Protein AF-A0AAV0DFU0-F1 (afdb_monomer)

Solvent-accessible surface area (backbone atoms only — not comparable to full-atom values): 8314 Å² total; per-residue (Å²): 74,36,69,41,68,58,97,70,28,63,75,49,71,48,73,61,85,74,92,67,91,58,93,44,69,42,51,45,50,37,55,23,49,42,55,43,51,56,52,52,51,50,50,50,51,54,36,44,75,72,70,42,85,75,73,62,41,82,45,76,42,58,50,66,63,24,54,47,55,53,73,45,91,80,74,78,64,96,43,70,75,56,50,53,42,42,52,54,49,32,54,33,40,76,69,48,52,32,44,82,43,83,36,58,69,96,69,42,64,49,41,76,69,74,48,95,64,56,70,72,57,43,51,53,46,42,48,62,39,59,56,75,79,79,74,75,94,79,127

Mean predicted aligned error: 6.59 Å

Foldseek 3Di:
DDFDDDPLATDDDDDDDDPDDDPDPLLVQLVVLLVVLVVLVVVCVVCVVVVHHDFAAEDEDADPSNVVLLVDPPPPDVDPVSVVSSCRSNVCVVVSNYDYDYDHPLQPLNCLVPDDDDPVSNVVSCVSNVNDPDDPPPD

Organism: NCBI:txid186058

pLDDT: mean 85.24, std 12.47, range [41.38, 95.88]

Sequence (139 aa):
MGVLQLGGRLVSWFSKKQNSISTSTAEAEYIAAGSCCAQLLWMKQQLKDYGVQTKEIKLLCDNTSAIAITQNPVLHSRTKHIEIRHHFIRDHVEKKHISIEHVPTEDQLADILTKPLSEARFNKLREELGMMDDLPRDA

Structure (mmCIF, N/CA/C/O backbone):
data_AF-A0AAV0DFU0-F1
#
_entry.id   AF-A0AAV0DFU0-F1
#
loop_
_atom_site.group_PDB
_atom_site.id
_atom_site.type_symbol
_atom_site.label_atom_id
_atom_site.label_alt_id
_atom_site.label_comp_id
_atom_site.label_asym_id
_atom_site.label_entity_id
_atom_site.label_seq_id
_atom_site.pdbx_PDB_ins_co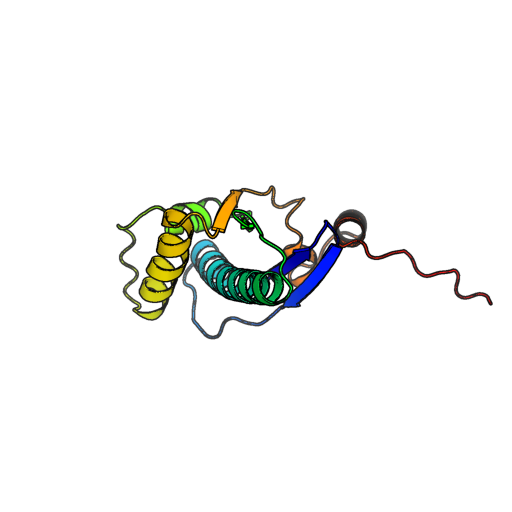de
_atom_site.Cartn_x
_atom_site.Cartn_y
_atom_site.Cartn_z
_atom_site.occupancy
_atom_site.B_iso_or_equiv
_atom_site.auth_seq_id
_atom_site.auth_comp_id
_atom_site.auth_asym_id
_atom_site.auth_atom_id
_atom_site.pdbx_PDB_model_num
ATOM 1 N N . MET A 1 1 ? -0.872 8.400 -1.312 1.00 86.50 1 MET A N 1
ATOM 2 C CA . MET A 1 1 ? -0.074 7.791 -2.393 1.00 86.50 1 MET A CA 1
ATOM 3 C C . MET A 1 1 ? -0.511 6.347 -2.547 1.00 86.50 1 MET A C 1
ATOM 5 O O . MET A 1 1 ? -1.060 5.823 -1.583 1.00 86.50 1 MET A O 1
ATOM 9 N N . GLY A 1 2 ? -0.296 5.734 -3.704 1.00 90.88 2 GLY A N 1
ATOM 10 C CA . GLY A 1 2 ? -0.606 4.326 -3.910 1.00 90.88 2 GLY A CA 1
ATOM 11 C C . GLY A 1 2 ? -0.196 3.828 -5.285 1.00 90.88 2 GLY A C 1
ATOM 12 O O . GLY A 1 2 ? -0.131 4.604 -6.239 1.00 90.88 2 GLY A O 1
ATOM 13 N N . VAL A 1 3 ? 0.057 2.526 -5.349 1.00 93.62 3 VAL A N 1
ATOM 14 C CA . VAL A 1 3 ? 0.382 1.753 -6.548 1.00 93.62 3 VAL A CA 1
ATOM 15 C C . VAL A 1 3 ? -0.596 0.584 -6.597 1.00 93.62 3 VAL A C 1
ATOM 17 O O . VAL A 1 3 ? -0.795 -0.093 -5.590 1.00 93.62 3 VAL A O 1
ATOM 20 N N . LEU A 1 4 ? -1.236 0.369 -7.744 1.00 94.06 4 LEU A N 1
ATO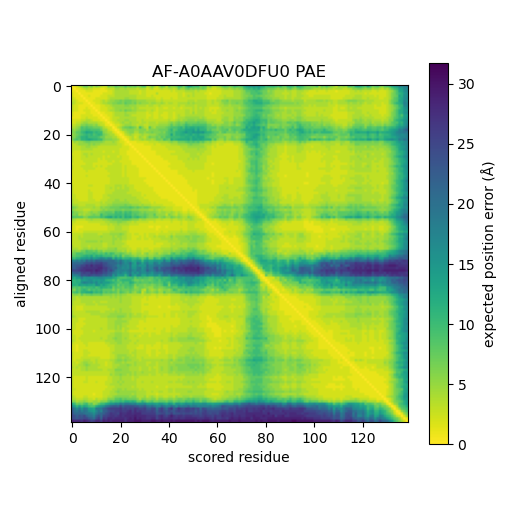M 21 C CA . LEU A 1 4 ? -2.208 -0.696 -7.955 1.00 94.06 4 LEU A CA 1
ATOM 22 C C . LEU A 1 4 ? -1.733 -1.589 -9.091 1.00 94.06 4 LEU A C 1
ATOM 24 O O . LEU A 1 4 ? -1.487 -1.120 -10.207 1.00 94.06 4 LEU A O 1
ATOM 28 N N . GLN A 1 5 ? -1.638 -2.882 -8.798 1.00 93.38 5 GLN A N 1
ATOM 29 C CA . GLN A 1 5 ? -1.196 -3.889 -9.748 1.00 93.38 5 GLN A CA 1
ATOM 30 C C . GLN A 1 5 ? -2.317 -4.867 -10.098 1.00 93.38 5 GLN A C 1
ATOM 32 O O . GLN A 1 5 ? -3.134 -5.238 -9.254 1.00 93.38 5 GLN A O 1
ATOM 37 N N . LEU A 1 6 ? -2.308 -5.330 -11.346 1.00 91.00 6 LEU A N 1
ATOM 38 C CA . LEU A 1 6 ? -3.105 -6.456 -11.822 1.00 91.00 6 LEU A CA 1
ATOM 39 C C . LEU A 1 6 ? -2.165 -7.424 -12.540 1.00 91.00 6 LEU A C 1
ATOM 41 O O . LEU A 1 6 ? -1.430 -7.020 -13.436 1.00 91.00 6 LEU A O 1
ATOM 45 N N . GLY A 1 7 ? -2.146 -8.693 -12.126 1.00 88.94 7 GLY A N 1
ATOM 46 C CA . GLY A 1 7 ? -1.258 -9.695 -12.731 1.00 88.94 7 GLY A CA 1
ATOM 47 C C . GLY A 1 7 ? 0.237 -9.356 -12.623 1.00 88.94 7 GLY A C 1
ATOM 48 O O . GLY A 1 7 ? 0.995 -9.676 -13.531 1.00 88.94 7 GLY A O 1
ATOM 49 N N . GLY A 1 8 ? 0.651 -8.664 -11.554 1.00 87.88 8 GLY A N 1
ATOM 50 C CA . GLY A 1 8 ? 2.045 -8.246 -11.348 1.00 87.88 8 GLY A CA 1
ATOM 51 C C . GLY A 1 8 ? 2.494 -7.061 -12.209 1.00 87.88 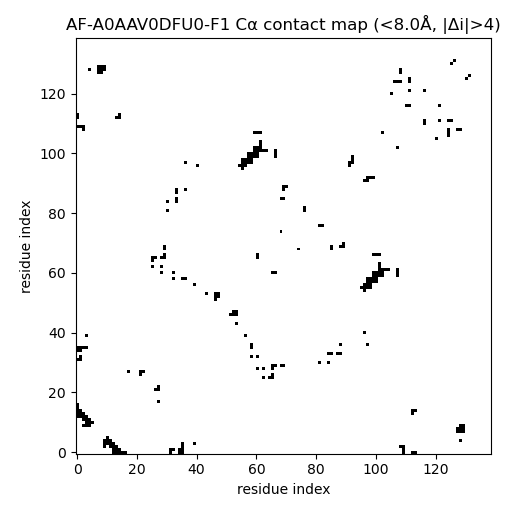8 GLY A C 1
ATOM 52 O O . GLY A 1 8 ? 3.684 -6.792 -12.299 1.00 87.88 8 GLY A O 1
ATOM 53 N N . ARG A 1 9 ? 1.566 -6.354 -12.864 1.00 91.31 9 ARG A N 1
ATOM 54 C CA . ARG A 1 9 ? 1.860 -5.164 -13.675 1.00 91.31 9 ARG A CA 1
ATOM 55 C C . ARG A 1 9 ? 1.155 -3.943 -13.113 1.00 91.31 9 ARG A C 1
ATOM 57 O O . ARG A 1 9 ? 0.020 -4.052 -12.647 1.00 91.31 9 ARG A O 1
ATOM 64 N N . LEU A 1 10 ? 1.813 -2.787 -13.178 1.00 92.62 10 LEU A N 1
ATOM 65 C CA . LEU A 1 10 ? 1.217 -1.506 -12.808 1.00 92.62 10 LEU A CA 1
ATOM 66 C C . LEU A 1 10 ? 0.013 -1.184 -13.702 1.0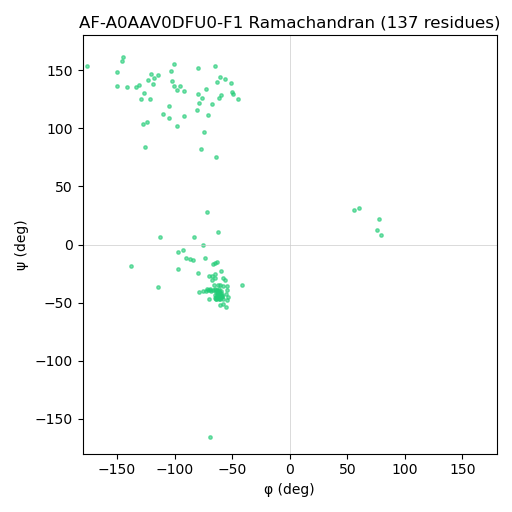0 92.62 10 LEU A C 1
ATOM 68 O O . LEU A 1 10 ? 0.137 -1.153 -14.923 1.00 92.62 10 LEU A O 1
ATOM 72 N N . VAL A 1 11 ? -1.136 -0.897 -13.090 1.00 92.75 11 VAL A N 1
ATOM 73 C CA . VAL A 1 11 ? -2.351 -0.452 -13.800 1.00 92.75 11 VAL A CA 1
ATOM 74 C C . VAL A 1 11 ? -2.732 0.974 -13.429 1.00 92.75 11 VAL A C 1
ATOM 76 O O . VAL A 1 11 ? -3.212 1.725 -14.271 1.00 92.75 11 VAL A O 1
ATOM 79 N N . SER A 1 12 ? -2.534 1.359 -12.169 1.00 92.12 12 SER A N 1
ATOM 80 C CA . SER A 1 12 ? -2.872 2.696 -11.688 1.00 92.12 12 SER A CA 1
ATOM 81 C C . SER A 1 12 ? -1.938 3.115 -10.563 1.00 92.12 12 SER A C 1
ATOM 83 O O . SER A 1 12 ? -1.463 2.289 -9.783 1.00 92.12 12 SER A O 1
ATOM 85 N N . TRP A 1 13 ? -1.680 4.413 -10.472 1.00 92.94 13 TRP A N 1
ATOM 86 C CA . TRP A 1 13 ? -0.915 5.008 -9.393 1.00 92.94 13 TRP A CA 1
ATOM 87 C C . TRP A 1 13 ? -1.442 6.397 -9.067 1.00 92.94 13 TRP A C 1
ATOM 89 O O . TRP A 1 13 ? -2.072 7.068 -9.885 1.00 92.94 13 TRP A O 1
ATOM 99 N N . PHE A 1 14 ? -1.156 6.854 -7.855 1.00 91.25 14 PHE A N 1
ATOM 100 C CA . PHE A 1 14 ? -1.434 8.226 -7.467 1.00 91.25 14 PHE A CA 1
ATOM 101 C C . PHE A 1 14 ? -0.431 8.711 -6.427 1.00 91.25 14 PHE A C 1
ATOM 103 O O . PHE A 1 14 ? -0.148 8.041 -5.434 1.00 91.25 14 PHE A O 1
ATOM 110 N N . SER A 1 15 ? 0.044 9.939 -6.608 1.00 89.94 15 SER A N 1
ATOM 111 C CA . SER A 1 15 ? 0.838 10.662 -5.619 1.00 89.94 15 SER A CA 1
ATOM 112 C C . SER A 1 15 ? 0.179 12.015 -5.403 1.00 89.94 15 SER A C 1
ATOM 114 O O . SER A 1 15 ? 0.195 12.885 -6.268 1.00 89.94 15 SER A O 1
ATOM 116 N N . LYS A 1 16 ? -0.522 12.154 -4.277 1.00 86.25 16 LYS A N 1
ATOM 117 C CA . LYS A 1 16 ? -1.283 13.357 -3.941 1.00 86.25 16 LYS A CA 1
ATOM 118 C C . LYS A 1 16 ? -0.985 13.750 -2.507 1.00 86.25 16 LYS A C 1
ATOM 120 O O . LYS A 1 16 ? -1.015 12.895 -1.618 1.00 86.25 16 LYS A O 1
ATOM 125 N N . LYS A 1 17 ? -0.757 15.046 -2.292 1.00 83.88 17 LYS A N 1
ATOM 126 C CA . LYS A 1 17 ? -0.681 15.637 -0.956 1.00 83.88 17 LYS A CA 1
ATOM 127 C C . LYS A 1 17 ? -2.005 15.400 -0.228 1.00 83.88 17 LYS A C 1
ATOM 129 O O . LYS A 1 17 ? -3.074 15.679 -0.770 1.00 83.88 17 LYS A O 1
ATOM 134 N N . GLN A 1 18 ? -1.938 14.864 0.984 1.00 78.94 18 GLN A N 1
ATOM 135 C CA . GLN A 1 18 ? -3.128 14.685 1.809 1.00 78.94 18 GLN A CA 1
ATOM 136 C C . GLN A 1 18 ? -3.753 16.044 2.160 1.00 78.94 18 GLN A C 1
ATOM 138 O O . GLN A 1 18 ? -3.046 17.011 2.438 1.00 78.94 18 GLN A O 1
ATOM 143 N N . ASN A 1 19 ? -5.085 16.105 2.138 1.00 76.88 19 ASN A N 1
ATOM 144 C CA . ASN A 1 19 ? -5.836 17.323 2.464 1.00 76.88 19 ASN A CA 1
ATOM 145 C C . ASN A 1 19 ? -6.061 17.494 3.976 1.00 76.88 19 ASN A C 1
ATOM 147 O O . ASN A 1 19 ? -6.488 18.558 4.412 1.00 76.88 19 ASN A O 1
ATOM 151 N N . SER A 1 20 ? -5.816 16.446 4.764 1.00 75.12 20 SER A N 1
ATOM 152 C CA . SER A 1 20 ? -5.925 16.441 6.222 1.00 75.12 20 SER A CA 1
ATOM 153 C C . SER A 1 20 ? -4.545 16.523 6.867 1.00 75.12 20 SER A C 1
ATOM 155 O O . SER A 1 20 ? -3.560 16.027 6.321 1.00 75.12 20 SER A O 1
ATOM 157 N N . ILE A 1 21 ? -4.481 17.140 8.044 1.00 77.38 21 ILE A N 1
ATOM 158 C CA . ILE A 1 21 ? -3.267 17.173 8.859 1.00 77.38 21 ILE A CA 1
ATOM 159 C C . ILE A 1 21 ? -3.157 15.824 9.570 1.00 77.38 21 ILE A C 1
ATOM 161 O O . ILE A 1 21 ? -4.065 15.454 10.306 1.00 77.38 21 ILE A O 1
ATOM 165 N N . SER A 1 22 ? -2.057 15.108 9.343 1.00 77.88 22 SER A N 1
ATOM 166 C CA . SER A 1 22 ? -1.672 13.948 10.147 1.00 77.88 22 SER A CA 1
ATOM 167 C C . SER A 1 22 ? -0.695 14.394 11.228 1.00 77.88 22 SER A C 1
ATOM 169 O O . SER A 1 22 ? 0.254 15.128 10.944 1.00 77.88 22 SER A O 1
ATOM 171 N N . THR A 1 23 ? -0.886 13.913 12.447 1.00 81.19 23 THR A N 1
ATOM 172 C CA . THR A 1 23 ? 0.005 14.172 13.584 1.00 81.19 23 THR A CA 1
ATOM 173 C C . THR A 1 23 ? 1.171 13.186 13.666 1.00 81.19 23 THR A C 1
ATOM 175 O O . THR A 1 23 ? 2.134 13.433 14.387 1.00 81.19 23 THR A O 1
ATOM 178 N N . SER A 1 24 ? 1.120 12.091 12.899 1.00 84.00 24 SER A N 1
ATOM 179 C CA . SER A 1 24 ? 2.191 11.095 12.799 1.00 84.00 24 SER A CA 1
ATOM 180 C C . SER A 1 24 ? 2.312 10.508 11.389 1.00 84.00 24 SER A C 1
ATOM 182 O O . SER A 1 24 ? 1.375 10.568 10.589 1.00 84.00 24 SER A O 1
ATOM 184 N N . THR A 1 25 ? 3.457 9.893 11.088 1.00 84.88 25 THR A N 1
ATOM 185 C CA . THR A 1 25 ? 3.686 9.149 9.838 1.00 84.88 25 THR A CA 1
ATOM 186 C C . THR A 1 25 ? 2.748 7.949 9.716 1.00 84.88 25 THR A C 1
ATOM 188 O O . THR A 1 25 ? 2.186 7.723 8.650 1.00 84.88 25 THR A O 1
ATOM 191 N N . ALA A 1 26 ? 2.505 7.236 10.823 1.00 86.88 26 ALA A N 1
ATOM 192 C CA . ALA A 1 26 ? 1.567 6.114 10.866 1.00 86.88 26 ALA A CA 1
ATOM 193 C C . ALA A 1 26 ? 0.142 6.544 10.490 1.00 86.88 26 ALA A C 1
ATOM 195 O O . ALA A 1 26 ? -0.544 5.856 9.742 1.00 86.88 26 ALA A O 1
ATOM 196 N N . GLU A 1 27 ? -0.291 7.714 10.956 1.00 82.62 27 GLU A N 1
ATOM 197 C CA . GLU A 1 27 ? -1.587 8.284 10.597 1.00 82.62 27 GLU A CA 1
ATOM 198 C C . GLU A 1 27 ? -1.645 8.706 9.119 1.00 82.62 27 GLU A C 1
ATOM 200 O O . GLU A 1 27 ? -2.647 8.459 8.448 1.00 82.62 27 GLU A O 1
ATOM 205 N N . ALA A 1 28 ? -0.570 9.291 8.580 1.00 85.94 28 ALA A N 1
ATOM 206 C CA . ALA A 1 28 ? -0.483 9.647 7.162 1.00 85.94 28 ALA A CA 1
ATOM 207 C C . ALA A 1 28 ? -0.570 8.409 6.252 1.00 85.94 28 ALA A C 1
ATOM 209 O O . ALA A 1 28 ? -1.319 8.391 5.270 1.00 85.94 28 ALA A O 1
ATOM 210 N N . GLU A 1 29 ? 0.162 7.351 6.596 1.00 87.38 29 GLU A N 1
ATOM 211 C CA . GLU A 1 29 ? 0.125 6.078 5.878 1.00 87.38 29 GLU A CA 1
ATOM 212 C C . GLU A 1 29 ? -1.221 5.379 6.015 1.00 87.38 29 GLU A C 1
ATOM 214 O O . GLU A 1 29 ? -1.755 4.876 5.031 1.00 87.38 29 GLU A O 1
ATOM 219 N N . TYR A 1 30 ? -1.835 5.437 7.192 1.00 86.75 30 TYR A N 1
ATOM 220 C CA . TYR A 1 30 ? -3.188 4.948 7.409 1.00 86.75 30 TYR A CA 1
ATOM 221 C C . TYR A 1 30 ? -4.215 5.665 6.503 1.00 86.75 30 TYR A C 1
ATOM 223 O O . TYR A 1 30 ? -5.058 5.039 5.850 1.00 86.75 30 TYR A O 1
ATOM 231 N N . ILE A 1 31 ? -4.118 6.993 6.385 1.00 86.31 31 ILE A N 1
ATOM 232 C CA . ILE A 1 31 ? -4.946 7.796 5.472 1.00 86.31 31 ILE A CA 1
ATOM 233 C C . ILE A 1 31 ? -4.694 7.395 4.008 1.00 86.31 31 ILE A C 1
ATOM 235 O O . ILE A 1 31 ? -5.648 7.302 3.217 1.00 86.31 31 ILE A O 1
ATOM 239 N N . ALA A 1 32 ? -3.435 7.148 3.634 1.00 88.56 32 ALA A N 1
ATOM 240 C CA . ALA A 1 32 ? -3.065 6.669 2.305 1.00 88.56 32 ALA A CA 1
ATOM 241 C C . ALA A 1 32 ? -3.650 5.275 2.021 1.00 88.56 32 ALA A C 1
ATOM 243 O O . ALA A 1 32 ? -4.312 5.112 0.995 1.00 88.56 32 ALA A O 1
ATOM 244 N N . ALA A 1 33 ? -3.526 4.332 2.959 1.00 90.75 33 ALA A N 1
ATOM 245 C CA . ALA A 1 33 ? -4.101 2.991 2.894 1.00 90.75 33 ALA A CA 1
ATOM 246 C C . ALA A 1 33 ? -5.619 3.028 2.678 1.00 90.75 33 ALA A C 1
ATOM 248 O O . ALA A 1 33 ? -6.135 2.316 1.821 1.00 90.75 33 ALA A O 1
ATOM 249 N N . GLY A 1 34 ? -6.343 3.923 3.360 1.00 90.31 34 GLY A N 1
ATOM 250 C CA . GLY A 1 34 ? -7.784 4.095 3.131 1.00 90.31 34 GLY A CA 1
ATOM 251 C C . GLY A 1 34 ? -8.121 4.556 1.711 1.00 90.31 34 GLY A C 1
ATOM 252 O O . GLY A 1 34 ? -9.114 4.124 1.130 1.00 90.31 34 GLY A O 1
ATOM 253 N N . SER A 1 35 ? -7.263 5.390 1.123 1.00 90.06 35 SER A N 1
ATOM 254 C CA . SER A 1 35 ? -7.430 5.853 -0.260 1.00 90.06 35 SER A CA 1
ATOM 255 C C . SER A 1 35 ? -7.120 4.737 -1.268 1.00 90.06 35 SER A C 1
ATOM 257 O O . SER A 1 35 ? -7.856 4.581 -2.240 1.00 90.06 35 SER A O 1
ATOM 259 N N . CYS A 1 36 ? -6.082 3.930 -1.017 1.00 92.19 36 CYS A N 1
ATOM 260 C CA . CYS A 1 36 ? -5.778 2.729 -1.801 1.00 92.19 36 CYS A CA 1
ATOM 261 C C . CYS A 1 36 ? -6.915 1.706 -1.724 1.00 92.19 36 CYS A C 1
ATOM 263 O O . CYS A 1 36 ? -7.355 1.210 -2.753 1.00 92.19 36 CYS A O 1
ATOM 265 N N . CYS A 1 37 ? -7.436 1.442 -0.523 1.00 93.06 37 CYS A N 1
ATOM 266 C CA . CYS A 1 37 ? -8.545 0.522 -0.289 1.00 93.06 37 CYS A CA 1
ATOM 267 C C . CYS A 1 37 ? -9.765 0.878 -1.156 1.00 93.06 37 CYS A C 1
ATOM 269 O O . CYS A 1 37 ? -10.287 0.021 -1.865 1.00 93.06 37 CYS A O 1
ATOM 271 N N . ALA A 1 38 ? -10.157 2.157 -1.194 1.00 92.69 38 ALA A N 1
ATOM 272 C CA . ALA A 1 38 ? -11.259 2.617 -2.039 1.00 92.69 38 ALA A CA 1
ATOM 273 C C . ALA A 1 38 ? -11.020 2.349 -3.538 1.00 92.69 38 ALA A C 1
ATOM 275 O O . ALA A 1 38 ? -11.930 1.898 -4.233 1.00 92.69 38 ALA A O 1
ATOM 276 N N . GLN A 1 39 ? -9.800 2.576 -4.037 1.00 93.06 39 GLN A N 1
ATOM 277 C CA . GLN A 1 39 ? -9.462 2.287 -5.434 1.00 93.06 39 GLN A CA 1
ATOM 278 C C . GLN A 1 39 ? -9.432 0.783 -5.733 1.00 93.06 39 GLN A C 1
ATOM 280 O O . GLN A 1 39 ? -9.934 0.369 -6.776 1.00 93.06 39 GLN A O 1
ATOM 285 N N . LEU A 1 40 ? -8.915 -0.046 -4.819 1.00 93.81 40 LEU A N 1
ATOM 286 C CA . LEU A 1 40 ? -8.912 -1.505 -4.975 1.00 93.81 40 LEU A CA 1
ATOM 287 C C . LEU A 1 40 ? -10.335 -2.066 -5.044 1.00 93.81 40 LEU A C 1
ATOM 289 O O . LEU A 1 40 ? -10.609 -2.946 -5.853 1.00 93.81 40 LEU A O 1
ATOM 293 N N . LEU A 1 41 ? -11.257 -1.539 -4.238 1.00 93.94 41 LEU A N 1
ATOM 294 C CA . LEU A 1 41 ? -12.662 -1.954 -4.260 1.00 93.94 41 LEU A CA 1
ATOM 295 C C . LEU A 1 41 ? -13.371 -1.515 -5.534 1.00 93.94 41 LEU A C 1
ATOM 297 O O . LEU A 1 41 ? -14.155 -2.282 -6.091 1.00 93.94 41 LEU A O 1
ATOM 301 N N . TRP A 1 42 ? -13.064 -0.315 -6.026 1.00 93.88 42 TRP A N 1
ATOM 302 C CA . TRP A 1 42 ? -13.547 0.128 -7.328 1.00 93.88 42 TRP A CA 1
ATOM 303 C C . TRP A 1 42 ? -13.038 -0.792 -8.449 1.00 93.88 42 TRP A C 1
ATOM 305 O O . TRP A 1 42 ? -13.838 -1.279 -9.244 1.00 93.88 42 TRP A O 1
ATOM 315 N N . MET A 1 43 ? -11.744 -1.133 -8.459 1.00 92.69 43 MET A N 1
ATOM 316 C CA . MET A 1 43 ? -11.179 -2.090 -9.420 1.00 92.69 43 MET A CA 1
ATOM 317 C C . MET A 1 43 ? -11.802 -3.484 -9.287 1.00 92.69 43 MET A C 1
ATOM 319 O O . MET A 1 43 ? -12.105 -4.116 -10.295 1.00 92.69 43 MET A O 1
ATOM 323 N N . LYS A 1 44 ? -12.040 -3.961 -8.060 1.00 92.81 44 LYS A N 1
ATOM 324 C CA . LYS A 1 44 ? -12.726 -5.232 -7.792 1.00 92.81 44 LYS A CA 1
ATOM 325 C C . LYS A 1 44 ? -14.115 -5.265 -8.416 1.00 92.81 44 LYS A C 1
ATOM 327 O O . LYS A 1 44 ? -14.465 -6.252 -9.061 1.00 92.81 44 LYS A O 1
ATOM 332 N N . GLN A 1 45 ? -14.889 -4.199 -8.225 1.00 93.69 45 GLN A N 1
ATOM 333 C CA . GLN A 1 45 ? -16.219 -4.077 -8.812 1.00 93.69 45 GLN A CA 1
ATOM 334 C C . GLN A 1 45 ? -16.139 -4.018 -10.340 1.00 93.69 45 GLN A C 1
ATOM 336 O O . GLN A 1 45 ? -16.859 -4.748 -11.010 1.00 93.69 45 GLN A O 1
ATOM 341 N N . GLN A 1 46 ? -15.196 -3.253 -10.888 1.00 94.00 46 GLN A N 1
ATOM 342 C CA . GLN A 1 46 ? -15.007 -3.154 -12.331 1.00 94.00 46 GLN A CA 1
ATOM 343 C C . GLN A 1 46 ? -14.639 -4.504 -12.968 1.00 94.00 46 GLN A C 1
ATOM 345 O O . GLN A 1 46 ? -15.164 -4.855 -14.021 1.00 94.00 46 GLN A O 1
ATOM 350 N N . LEU A 1 47 ? -13.768 -5.287 -12.323 1.00 93.00 47 LEU A N 1
ATOM 351 C CA . LEU A 1 47 ? -13.416 -6.643 -12.756 1.00 93.00 47 LEU A CA 1
ATOM 352 C C . LEU A 1 47 ? -14.615 -7.592 -12.685 1.00 93.00 47 LEU A C 1
ATOM 354 O O . LEU A 1 47 ? -14.809 -8.396 -13.596 1.00 93.00 47 LEU A O 1
ATOM 358 N N . LYS A 1 48 ? -15.449 -7.464 -11.647 1.00 94.38 48 LYS A N 1
ATOM 359 C CA . LYS A 1 48 ? -16.694 -8.227 -11.520 1.00 94.38 48 LYS A CA 1
ATOM 360 C C . LYS A 1 48 ? -17.659 -7.930 -12.669 1.00 94.38 48 LYS A C 1
ATOM 362 O O . LYS A 1 48 ? -18.261 -8.869 -13.184 1.00 94.38 48 LYS A O 1
ATOM 367 N N . ASP A 1 49 ? -17.766 -6.673 -13.096 1.00 95.88 49 ASP A N 1
ATOM 368 C CA . ASP A 1 49 ? -18.610 -6.276 -14.232 1.00 95.88 49 ASP A CA 1
ATOM 369 C C . ASP A 1 49 ? -18.113 -6.890 -15.556 1.00 95.88 49 ASP A C 1
ATOM 371 O O . ASP A 1 49 ? -18.915 -7.218 -16.427 1.00 95.88 49 ASP A O 1
ATOM 375 N N . TYR A 1 50 ? -16.805 -7.148 -15.674 1.00 94.62 50 TYR A N 1
ATOM 376 C CA . TYR A 1 50 ? -16.204 -7.907 -16.781 1.00 94.62 50 TYR A CA 1
ATOM 377 C C . TYR A 1 50 ? -16.268 -9.437 -16.609 1.00 94.62 50 TYR A C 1
ATOM 379 O O . TYR A 1 50 ? -15.676 -10.173 -17.396 1.00 94.62 50 TYR A O 1
ATOM 387 N N . GLY A 1 51 ? -16.960 -9.944 -15.585 1.00 95.00 51 GLY A N 1
ATOM 388 C CA . GLY A 1 51 ? -17.085 -11.381 -15.314 1.00 95.00 51 GLY A CA 1
ATOM 389 C C . GLY A 1 51 ? -15.872 -12.011 -14.617 1.00 95.00 51 GLY A C 1
ATOM 390 O O . GLY A 1 51 ? -15.830 -13.229 -14.445 1.00 95.00 51 GLY A O 1
ATOM 391 N N . VAL A 1 52 ? -14.898 -11.211 -14.173 1.00 93.44 52 VAL A N 1
ATOM 392 C CA . VAL A 1 52 ? -13.702 -11.686 -13.469 1.00 93.44 52 VAL A CA 1
ATOM 393 C C . VAL A 1 52 ? -13.947 -11.669 -11.962 1.00 93.44 52 VAL A C 1
ATOM 395 O O . VAL A 1 52 ? -14.011 -10.618 -11.324 1.00 93.44 52 VAL A O 1
ATOM 398 N N . GLN A 1 53 ? -14.046 -12.856 -11.363 1.00 89.12 53 GLN A N 1
ATOM 399 C CA . GLN A 1 53 ? -14.156 -12.996 -9.912 1.00 89.12 53 GLN A CA 1
ATOM 400 C C . GLN A 1 53 ? -12.776 -12.880 -9.266 1.00 89.12 53 GLN A C 1
ATOM 402 O O . GLN A 1 53 ? -11.904 -13.726 -9.463 1.00 89.12 53 GLN A O 1
ATOM 407 N N . THR A 1 54 ? -12.586 -11.841 -8.460 1.00 87.12 54 THR A N 1
ATOM 408 C CA . THR A 1 54 ? -11.373 -11.662 -7.659 1.00 87.12 54 THR A CA 1
ATOM 409 C C . THR A 1 54 ? -11.621 -12.094 -6.220 1.00 87.12 54 THR A C 1
ATOM 411 O O . THR A 1 54 ? -12.647 -11.775 -5.610 1.00 87.12 54 THR A O 1
ATOM 414 N N . LYS A 1 55 ? -10.657 -12.830 -5.664 1.00 88.25 55 LYS A N 1
ATOM 415 C CA . LYS A 1 55 ? -10.637 -13.188 -4.242 1.00 88.25 55 LYS A CA 1
ATOM 416 C C . LYS A 1 55 ? -10.360 -11.940 -3.388 1.00 88.25 55 LYS A C 1
ATOM 418 O O . LYS A 1 55 ? -10.512 -10.802 -3.838 1.00 88.25 55 LYS A O 1
ATOM 423 N N . GLU A 1 56 ? -10.024 -12.149 -2.127 1.00 91.81 56 GLU A N 1
ATOM 424 C CA . GLU A 1 56 ? -9.454 -11.116 -1.266 1.00 91.81 56 GLU A CA 1
ATOM 425 C C . GLU A 1 56 ? -8.271 -10.419 -1.964 1.00 91.81 56 GLU A C 1
ATOM 427 O O . GLU A 1 56 ? -7.413 -11.086 -2.548 1.00 91.81 56 GLU A O 1
ATOM 432 N N . ILE A 1 57 ? -8.269 -9.083 -1.970 1.00 94.12 57 ILE A N 1
ATOM 433 C CA . ILE A 1 57 ? -7.210 -8.278 -2.593 1.00 94.12 57 ILE A CA 1
ATOM 434 C C . ILE A 1 57 ? -6.235 -7.831 -1.511 1.00 94.12 57 ILE A C 1
ATOM 436 O O . ILE A 1 57 ? -6.646 -7.303 -0.482 1.00 94.12 57 ILE A O 1
ATOM 440 N N . LYS A 1 58 ? -4.940 -7.993 -1.768 1.00 94.62 58 LYS A N 1
ATOM 441 C CA . LYS A 1 58 ? -3.893 -7.582 -0.835 1.00 94.62 58 LYS A CA 1
ATOM 442 C C . LYS A 1 58 ? -3.646 -6.079 -0.916 1.00 94.62 58 LYS A C 1
ATOM 444 O O . LYS A 1 58 ? -3.417 -5.543 -1.998 1.00 94.62 58 LYS A O 1
ATOM 449 N N . LEU A 1 59 ? -3.646 -5.416 0.232 1.00 94.94 59 LEU A N 1
ATOM 450 C CA . LEU A 1 59 ? -3.185 -4.048 0.422 1.00 94.94 59 LEU A CA 1
ATOM 451 C C . LEU A 1 59 ? -1.884 -4.089 1.230 1.00 94.94 59 LEU A C 1
ATOM 453 O O . LEU A 1 59 ? -1.878 -4.475 2.398 1.00 94.94 59 LEU A O 1
ATOM 457 N N . LEU A 1 60 ? -0.782 -3.709 0.586 1.00 94.81 60 LEU A N 1
ATOM 458 C CA . LEU A 1 60 ? 0.558 -3.763 1.166 1.00 94.81 60 LEU A CA 1
ATOM 459 C C . LEU A 1 60 ? 0.909 -2.434 1.848 1.00 94.81 60 LEU A C 1
ATOM 461 O O . LEU A 1 60 ? 0.719 -1.364 1.266 1.00 94.81 60 LEU A O 1
ATOM 465 N N . CYS A 1 61 ? 1.423 -2.500 3.075 1.00 93.62 61 CYS A N 1
ATOM 466 C CA . CYS A 1 61 ? 1.856 -1.337 3.855 1.00 93.62 61 CYS A CA 1
ATOM 467 C C . CYS A 1 61 ? 3.140 -1.670 4.623 1.00 93.62 61 CYS A C 1
ATOM 469 O O . CYS A 1 61 ? 3.248 -2.745 5.203 1.00 93.62 61 CYS A O 1
ATOM 471 N N . ASP A 1 62 ? 4.121 -0.774 4.624 1.00 93.38 62 ASP A N 1
ATOM 472 C CA . ASP A 1 62 ? 5.413 -0.975 5.293 1.00 93.38 62 ASP A CA 1
ATOM 473 C C . ASP A 1 62 ? 5.427 -0.486 6.745 1.00 93.38 62 ASP A C 1
ATOM 475 O O . ASP A 1 62 ? 6.309 -0.838 7.526 1.00 93.38 62 ASP A O 1
ATOM 479 N N . ASN A 1 63 ? 4.405 0.260 7.163 1.00 91.06 63 ASN A N 1
ATOM 480 C CA . ASN A 1 63 ? 4.285 0.736 8.530 1.00 91.06 63 ASN A CA 1
ATOM 481 C C . ASN A 1 63 ? 3.369 -0.149 9.370 1.00 91.06 63 ASN A C 1
ATOM 483 O O . ASN A 1 63 ? 2.141 -0.043 9.358 1.00 91.06 63 ASN A O 1
ATOM 487 N N . THR A 1 64 ? 3.990 -0.985 10.195 1.00 90.50 64 THR A N 1
ATOM 488 C CA . THR A 1 64 ? 3.292 -1.859 11.146 1.00 90.50 64 THR A CA 1
ATOM 489 C C . THR A 1 64 ? 2.398 -1.097 12.123 1.00 90.50 64 THR A C 1
ATOM 491 O O . THR A 1 64 ? 1.367 -1.629 12.530 1.00 90.50 64 THR A O 1
ATOM 494 N N . SER A 1 65 ? 2.719 0.159 12.459 1.00 88.00 65 SER A N 1
ATOM 495 C CA . SER A 1 65 ? 1.849 0.992 13.299 1.00 88.00 65 SER A CA 1
ATOM 496 C C . SER A 1 65 ? 0.586 1.409 12.546 1.00 88.00 65 SER A C 1
ATOM 498 O O . SER A 1 65 ? -0.498 1.367 13.119 1.00 88.00 65 SER A O 1
ATOM 500 N N . ALA A 1 66 ? 0.689 1.738 11.254 1.00 87.38 66 ALA A N 1
ATOM 501 C CA . ALA A 1 66 ? -0.476 1.999 10.405 1.00 87.38 66 ALA A CA 1
ATOM 502 C C . ALA A 1 66 ? -1.366 0.753 10.262 1.00 87.38 66 ALA A C 1
ATOM 504 O O . ALA A 1 66 ? -2.591 0.857 10.336 1.00 87.38 66 ALA A O 1
ATOM 505 N N . ILE A 1 67 ? -0.765 -0.435 10.139 1.00 89.19 67 ILE A N 1
ATOM 506 C CA . ILE A 1 67 ? -1.495 -1.712 10.130 1.00 89.19 67 ILE A CA 1
ATOM 507 C C . ILE A 1 67 ? -2.192 -1.942 11.477 1.00 89.19 67 ILE A C 1
ATOM 509 O O . ILE A 1 67 ? -3.384 -2.240 11.504 1.00 89.19 67 ILE A O 1
ATOM 513 N N . ALA A 1 68 ? -1.499 -1.743 12.599 1.00 85.25 68 ALA A N 1
ATOM 514 C CA . ALA A 1 68 ? -2.077 -1.905 13.931 1.00 85.25 68 ALA A CA 1
ATOM 515 C C . ALA A 1 68 ? -3.264 -0.955 14.177 1.00 85.25 68 ALA A C 1
ATOM 517 O O . ALA A 1 68 ? -4.243 -1.351 14.811 1.00 85.25 68 ALA A O 1
ATOM 518 N N . ILE A 1 69 ? -3.224 0.263 13.619 1.00 80.00 69 ILE A N 1
ATOM 519 C CA . ILE A 1 69 ? -4.352 1.205 13.660 1.00 80.00 69 ILE A CA 1
ATOM 520 C C . ILE A 1 69 ? -5.601 0.590 13.022 1.00 80.00 69 ILE A C 1
ATOM 522 O O . ILE A 1 69 ? -6.683 0.822 13.531 1.00 80.00 69 ILE A O 1
ATOM 526 N N . THR A 1 70 ? -5.485 -0.226 11.967 1.00 72.38 70 THR A N 1
ATOM 527 C CA . THR A 1 70 ? -6.651 -0.878 11.325 1.00 72.38 70 THR A CA 1
ATOM 528 C C . THR A 1 70 ? -7.321 -1.929 12.216 1.00 72.38 70 THR A C 1
ATOM 530 O O . THR A 1 70 ? -8.514 -2.193 12.068 1.00 72.38 70 THR A O 1
ATOM 533 N N . GLN A 1 71 ? -6.552 -2.524 13.131 1.00 71.56 71 GLN A N 1
ATOM 534 C CA . GLN A 1 71 ? -6.965 -3.650 13.970 1.00 71.56 71 GLN A CA 1
ATOM 535 C C . GL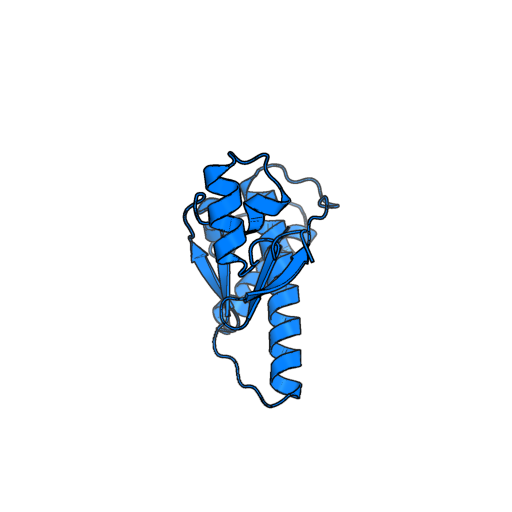N A 1 71 ? -7.449 -3.205 15.355 1.00 71.56 71 GLN A C 1
ATOM 537 O O . GLN A 1 71 ? -8.165 -3.952 16.020 1.00 71.56 71 GLN A O 1
ATOM 542 N N . ASN A 1 72 ? -7.068 -2.007 15.811 1.00 68.44 72 ASN A N 1
ATOM 543 C CA . ASN A 1 72 ? -7.290 -1.588 17.189 1.00 68.44 72 ASN A CA 1
ATOM 544 C C . ASN A 1 72 ? -8.450 -0.577 17.322 1.00 68.44 72 ASN A C 1
ATOM 546 O O . ASN A 1 72 ? -8.279 0.595 16.985 1.00 68.44 72 ASN A O 1
ATOM 550 N N . PRO A 1 73 ? -9.614 -0.966 17.887 1.00 54.72 73 PRO A N 1
ATOM 551 C CA . PRO A 1 73 ? -10.757 -0.068 18.086 1.00 54.72 73 PRO A CA 1
ATOM 552 C C . PRO A 1 73 ? -10.490 1.106 19.046 1.00 54.72 73 PRO A C 1
ATOM 554 O O . PRO A 1 73 ? -11.279 2.048 19.070 1.00 54.72 73 PRO A O 1
ATOM 557 N N . VAL A 1 74 ? -9.414 1.061 19.842 1.00 50.94 74 VAL A N 1
ATOM 558 C CA . VAL A 1 74 ? -9.212 1.935 21.015 1.00 50.94 74 VAL A CA 1
ATOM 559 C C . VAL A 1 74 ? -8.428 3.220 20.704 1.00 50.94 74 VAL A C 1
ATOM 561 O O . VAL A 1 74 ? -8.327 4.104 21.552 1.00 50.94 74 VAL A O 1
ATOM 564 N N . LEU A 1 75 ? -7.923 3.409 19.481 1.00 54.56 75 LEU A N 1
ATOM 565 C CA . LEU A 1 75 ? -7.317 4.687 19.087 1.00 54.56 75 LEU A CA 1
ATOM 566 C C . LEU A 1 75 ? -8.406 5.728 18.792 1.00 54.56 75 LEU A C 1
ATOM 568 O O . LEU A 1 75 ? -8.799 5.959 17.651 1.00 54.56 75 LEU A O 1
ATOM 572 N N . HIS A 1 76 ? -8.898 6.352 19.866 1.00 47.53 76 HIS A N 1
ATOM 573 C CA . HIS A 1 76 ? -9.757 7.536 19.855 1.00 47.53 76 HIS A CA 1
ATOM 574 C C . HIS A 1 76 ? -8.997 8.738 19.267 1.00 47.53 76 HIS A C 1
ATOM 576 O O . HIS A 1 76 ? -8.550 9.636 19.983 1.00 47.53 76 HIS A O 1
ATOM 582 N N . SER A 1 77 ? -8.825 8.765 17.945 1.00 51.06 77 SER A N 1
ATOM 583 C CA . SER A 1 77 ? -8.487 10.005 17.253 1.00 51.06 77 SER A CA 1
ATOM 584 C C . SER A 1 77 ? -9.694 10.932 17.351 1.00 51.06 77 SER A C 1
ATOM 586 O O . SER A 1 77 ? -10.774 10.605 16.874 1.00 51.06 77 SER A O 1
ATOM 588 N N . ARG A 1 78 ? -9.506 12.119 17.937 1.00 55.28 78 ARG A N 1
ATOM 589 C CA . ARG A 1 78 ? -10.530 13.169 18.118 1.00 55.28 78 ARG A CA 1
ATOM 590 C C . ARG A 1 78 ? -11.103 13.738 16.806 1.00 55.28 78 ARG A C 1
ATOM 592 O O . ARG A 1 78 ? -11.806 14.747 16.833 1.00 55.28 78 ARG A O 1
ATOM 5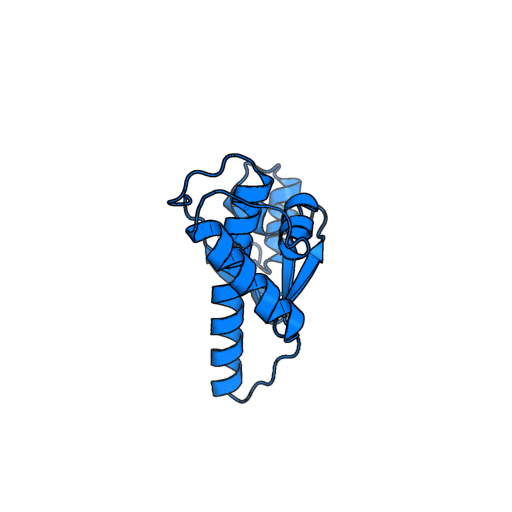99 N N . THR A 1 79 ? -10.818 13.126 15.657 1.00 57.03 79 THR A N 1
ATOM 600 C CA . THR A 1 79 ? -11.174 13.655 14.343 1.00 57.03 79 THR A CA 1
ATOM 601 C C . THR A 1 79 ? -11.998 12.650 13.546 1.00 57.03 79 THR A C 1
ATOM 603 O O . THR A 1 79 ? -11.480 11.699 12.969 1.00 57.03 79 THR A O 1
ATOM 606 N N . LYS A 1 80 ? -13.302 12.931 13.441 1.00 63.69 80 LYS A N 1
ATOM 607 C CA . LYS A 1 80 ? -14.343 12.146 12.746 1.00 63.69 80 LYS A CA 1
ATOM 608 C C . LYS A 1 80 ? -13.933 11.567 11.380 1.00 63.69 80 LYS A C 1
ATOM 610 O O . LYS A 1 80 ? -14.369 10.487 11.000 1.00 63.69 80 LYS A O 1
ATOM 615 N N . HIS A 1 81 ? -13.106 12.277 10.611 1.00 62.66 81 HIS A N 1
ATOM 616 C CA . HIS A 1 81 ? -12.678 11.826 9.282 1.00 62.66 81 HIS A CA 1
ATOM 617 C C . HIS A 1 81 ? -11.723 10.618 9.323 1.00 62.66 81 HIS A C 1
ATOM 619 O O . HIS A 1 81 ? -11.699 9.833 8.375 1.00 62.66 81 HIS A O 1
ATOM 625 N N . ILE A 1 82 ? -10.964 10.452 10.410 1.00 64.50 82 ILE A N 1
ATOM 626 C CA . ILE A 1 82 ? -10.095 9.292 10.644 1.00 64.50 82 ILE A CA 1
ATOM 627 C C . ILE A 1 82 ? -10.929 8.109 11.120 1.00 64.50 82 ILE A C 1
ATOM 629 O O . ILE A 1 82 ? -10.738 7.009 10.616 1.00 64.50 82 ILE A O 1
ATOM 633 N N . GLU A 1 83 ? -11.913 8.336 11.993 1.00 67.31 83 GLU A N 1
ATOM 634 C CA . GLU A 1 83 ? -12.850 7.294 12.435 1.00 67.31 83 GLU A CA 1
ATOM 635 C C . GLU A 1 83 ? -13.627 6.681 11.263 1.00 67.31 83 GLU A C 1
ATOM 637 O O . GLU A 1 83 ? -13.728 5.462 11.158 1.00 67.31 83 GLU A O 1
ATOM 642 N N . ILE A 1 84 ? -14.112 7.503 10.323 1.00 73.06 84 ILE A N 1
ATOM 643 C CA . ILE A 1 84 ? -14.806 7.002 9.124 1.00 73.06 84 ILE A CA 1
ATOM 644 C C . ILE A 1 84 ? -13.881 6.109 8.289 1.00 73.06 84 ILE A C 1
ATOM 646 O O . ILE A 1 84 ? -14.293 5.033 7.858 1.00 73.06 84 ILE A O 1
ATOM 650 N N . ARG A 1 85 ? -12.622 6.519 8.076 1.00 73.81 85 ARG A N 1
ATOM 651 C CA . ARG A 1 85 ? -11.634 5.691 7.359 1.00 73.81 85 ARG A CA 1
ATOM 652 C C . ARG A 1 85 ? -11.317 4.409 8.133 1.00 73.81 85 ARG A C 1
ATOM 654 O O . ARG A 1 85 ? -11.224 3.350 7.516 1.00 73.81 85 ARG A O 1
ATOM 661 N N . HIS A 1 86 ? -11.243 4.499 9.461 1.00 74.69 86 HIS A N 1
ATOM 662 C CA . HIS A 1 86 ? -11.046 3.374 10.373 1.00 74.69 86 HIS A CA 1
ATOM 663 C C . HIS A 1 86 ? -12.114 2.311 10.236 1.00 74.69 86 HIS A C 1
ATOM 665 O O . HIS A 1 86 ? -11.790 1.144 10.005 1.00 74.69 86 HIS A O 1
ATOM 671 N N . HIS A 1 87 ? -13.375 2.717 10.291 1.00 82.06 87 HIS A N 1
ATOM 672 C CA . HIS A 1 87 ? -14.483 1.809 10.048 1.00 82.06 87 HIS A CA 1
ATOM 673 C C . HIS A 1 87 ? -14.477 1.268 8.617 1.00 82.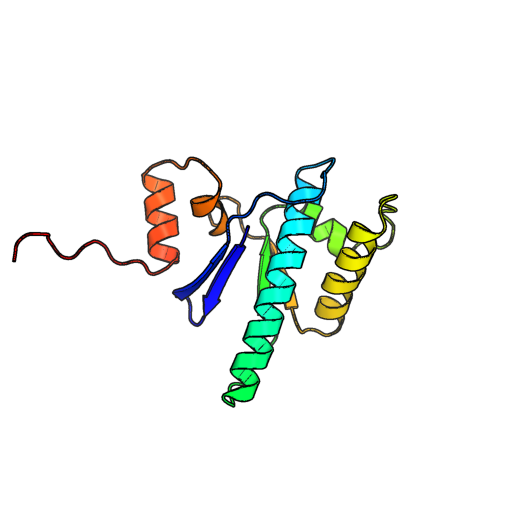06 87 HIS A C 1
ATOM 675 O O . HIS A 1 87 ? -14.687 0.076 8.433 1.00 82.06 87 HIS A O 1
ATOM 681 N N . PHE A 1 88 ? -14.172 2.104 7.620 1.00 87.25 88 PHE A N 1
ATOM 682 C CA . PHE A 1 88 ? -14.159 1.701 6.213 1.00 87.25 88 PHE A CA 1
ATOM 683 C C . PHE A 1 88 ? -13.158 0.578 5.913 1.00 87.25 88 PHE A C 1
ATOM 685 O O . PHE A 1 88 ? -13.528 -0.444 5.340 1.00 87.25 88 PHE A O 1
ATOM 692 N N . ILE A 1 89 ? -11.893 0.748 6.309 1.00 89.31 89 ILE A N 1
ATOM 693 C CA . ILE A 1 89 ? -10.871 -0.271 6.053 1.00 89.31 89 ILE A CA 1
ATOM 694 C C . ILE A 1 89 ? -11.200 -1.552 6.820 1.00 89.31 89 ILE A C 1
ATOM 696 O O . ILE A 1 89 ? -11.161 -2.638 6.246 1.00 89.31 89 ILE A O 1
ATOM 700 N N . ARG A 1 90 ? -11.551 -1.428 8.103 1.00 87.25 90 ARG A N 1
ATOM 701 C CA . ARG A 1 90 ? -11.794 -2.581 8.968 1.00 87.25 90 ARG A CA 1
ATOM 702 C C . ARG A 1 90 ? -12.985 -3.413 8.512 1.00 87.25 90 ARG A C 1
ATOM 704 O O . ARG A 1 90 ? -12.855 -4.625 8.413 1.00 87.25 90 ARG A O 1
ATOM 711 N N . ASP A 1 91 ? -14.100 -2.772 8.167 1.00 90.38 91 ASP A N 1
ATOM 712 C CA . ASP A 1 91 ? -15.290 -3.451 7.641 1.00 90.38 91 ASP A CA 1
ATOM 713 C C . ASP A 1 91 ? -14.950 -4.310 6.413 1.00 90.38 91 ASP A C 1
ATOM 715 O O . ASP A 1 91 ? -15.438 -5.427 6.253 1.00 90.38 91 ASP A O 1
ATOM 719 N N . HIS A 1 92 ? -14.069 -3.816 5.545 1.00 92.19 92 HIS A N 1
ATOM 720 C CA . HIS A 1 92 ? -13.659 -4.532 4.341 1.00 92.19 92 HIS A CA 1
ATOM 721 C C . HIS A 1 92 ? -12.611 -5.620 4.584 1.00 92.19 92 HIS A C 1
ATOM 723 O O . HIS A 1 92 ? -12.573 -6.590 3.822 1.00 92.19 92 HIS A O 1
ATOM 729 N N . VAL A 1 93 ? -11.828 -5.507 5.657 1.00 90.56 93 VAL A N 1
ATOM 730 C CA . VAL A 1 93 ? -10.984 -6.598 6.158 1.00 90.56 93 VAL A CA 1
ATOM 731 C C . VAL A 1 93 ? -11.842 -7.705 6.774 1.00 90.56 93 VAL A C 1
ATOM 733 O O . VAL A 1 93 ? -11.701 -8.869 6.409 1.00 90.56 93 VAL A O 1
ATOM 736 N N . GLU A 1 94 ? -12.809 -7.364 7.628 1.00 90.19 94 GLU A N 1
ATOM 737 C CA . GLU A 1 94 ? -13.728 -8.330 8.253 1.00 90.19 94 GLU A CA 1
ATOM 738 C C . GLU A 1 94 ? -14.573 -9.085 7.212 1.00 90.19 94 GLU A C 1
ATOM 740 O O . GLU A 1 94 ? -14.770 -10.297 7.318 1.00 90.19 94 GLU A O 1
ATOM 745 N N . LYS A 1 95 ? -15.006 -8.395 6.147 1.00 91.38 95 LYS A N 1
ATOM 746 C CA . LYS A 1 95 ? -15.718 -8.993 5.003 1.00 91.38 95 LYS A CA 1
ATOM 747 C C . LYS A 1 95 ? -14.819 -9.776 4.039 1.00 91.38 95 LYS A C 1
ATOM 749 O O . LYS A 1 95 ? -15.326 -10.305 3.049 1.00 91.38 95 LYS A O 1
ATOM 754 N N . LYS A 1 96 ? -13.504 -9.856 4.287 1.00 92.06 96 LYS A N 1
ATOM 755 C CA . LYS A 1 96 ? -12.507 -10.499 3.404 1.00 92.06 96 LYS A CA 1
ATOM 756 C C . LYS A 1 96 ? -12.504 -9.938 1.979 1.00 92.06 96 LYS A C 1
ATOM 758 O O . LYS A 1 96 ? -12.222 -10.636 1.001 1.00 92.06 96 LYS A O 1
ATOM 763 N N . HIS A 1 97 ? -12.865 -8.665 1.832 1.00 92.81 97 HIS A N 1
ATOM 764 C CA . HIS A 1 97 ? -12.710 -7.968 0.561 1.00 92.81 97 HIS A CA 1
ATOM 765 C C . HIS A 1 97 ? -11.243 -7.605 0.334 1.00 92.81 97 HIS A C 1
ATOM 767 O O . HIS A 1 97 ? -10.765 -7.739 -0.797 1.00 92.81 97 HIS A O 1
ATOM 773 N N . ILE A 1 98 ? -10.564 -7.184 1.405 1.00 93.81 98 ILE A N 1
ATOM 774 C CA . ILE A 1 98 ? -9.174 -6.732 1.430 1.00 93.81 98 ILE A CA 1
ATOM 775 C C . ILE A 1 98 ? -8.425 -7.448 2.562 1.00 93.81 98 ILE A C 1
ATOM 777 O O . ILE A 1 98 ? -8.941 -7.488 3.673 1.00 93.81 98 ILE A O 1
ATOM 781 N N . SER A 1 99 ? -7.197 -7.911 2.322 1.00 94.00 99 SER A N 1
ATOM 782 C CA . SER A 1 99 ? -6.233 -8.235 3.384 1.00 94.00 99 SER A CA 1
ATOM 783 C C . SER A 1 99 ? -5.206 -7.114 3.492 1.00 94.00 99 SER A C 1
ATOM 785 O O . SER A 1 99 ? -4.777 -6.566 2.479 1.00 94.00 99 SER A O 1
ATOM 787 N N . ILE A 1 100 ? -4.798 -6.757 4.710 1.00 93.19 100 ILE A N 1
ATOM 788 C CA . ILE A 1 100 ? -3.694 -5.812 4.924 1.00 93.19 100 ILE A CA 1
ATOM 789 C C . ILE A 1 100 ? -2.474 -6.599 5.362 1.00 93.19 100 ILE A C 1
ATOM 791 O O . ILE A 1 100 ? -2.503 -7.263 6.397 1.00 93.19 100 ILE A O 1
ATOM 795 N N . GLU A 1 101 ? -1.414 -6.524 4.566 1.00 93.81 101 GLU A N 1
ATOM 796 C CA . GLU A 1 101 ? -0.187 -7.288 4.768 1.00 93.81 101 GLU A CA 1
ATOM 797 C C . GLU A 1 101 ? 1.010 -6.341 4.871 1.00 93.81 101 GLU A C 1
ATOM 799 O O . GLU A 1 101 ? 1.096 -5.329 4.169 1.00 93.81 101 GLU A O 1
ATOM 804 N N . HIS A 1 102 ? 1.936 -6.676 5.768 1.00 95.06 102 HIS A N 1
ATOM 805 C CA . HIS A 1 102 ? 3.185 -5.942 5.887 1.00 95.06 102 HIS A CA 1
ATOM 806 C C . HIS A 1 102 ? 4.097 -6.249 4.697 1.00 95.06 102 HIS A C 1
ATOM 808 O O . HIS A 1 102 ? 4.304 -7.417 4.365 1.00 95.06 102 HIS A O 1
ATOM 814 N N . VAL A 1 103 ? 4.687 -5.210 4.112 1.00 95.38 103 VAL A N 1
ATOM 815 C CA . VAL A 1 103 ? 5.748 -5.318 3.102 1.00 95.38 103 VAL A CA 1
ATOM 816 C C . VAL A 1 103 ? 7.011 -4.635 3.631 1.00 95.38 103 VAL A C 1
ATOM 818 O O . VAL A 1 103 ? 6.898 -3.575 4.238 1.00 95.38 103 VAL A O 1
ATOM 821 N N . PRO A 1 104 ? 8.218 -5.197 3.455 1.00 95.00 104 PRO A N 1
ATOM 822 C CA . PRO A 1 104 ? 9.441 -4.480 3.804 1.00 95.00 104 PRO A CA 1
ATOM 823 C C . PRO A 1 104 ? 9.516 -3.131 3.077 1.00 95.00 104 PRO A C 1
ATOM 825 O O . PRO A 1 104 ? 9.162 -3.044 1.904 1.00 95.00 104 PRO A O 1
ATOM 828 N N . THR A 1 105 ? 10.031 -2.085 3.729 1.00 91.19 105 THR A N 1
ATOM 829 C CA . THR A 1 105 ? 10.184 -0.759 3.098 1.00 91.19 105 THR A CA 1
ATOM 830 C C . THR A 1 105 ? 10.976 -0.829 1.785 1.00 91.19 105 THR A C 1
ATOM 832 O O . THR A 1 105 ? 10.641 -0.144 0.823 1.00 91.19 105 THR A O 1
ATOM 835 N N . GLU A 1 106 ? 11.978 -1.706 1.686 1.00 92.06 106 GLU A N 1
ATOM 836 C CA . GLU A 1 106 ? 12.767 -1.912 0.458 1.00 92.06 106 GLU A CA 1
ATOM 837 C C . GLU A 1 106 ? 11.970 -2.487 -0.728 1.00 92.06 106 GLU A C 1
ATOM 839 O O . GLU A 1 106 ? 12.429 -2.389 -1.868 1.00 92.06 106 GLU A O 1
ATOM 844 N N . ASP A 1 107 ? 10.783 -3.039 -0.465 1.00 93.88 107 ASP A N 1
ATOM 845 C CA . ASP A 1 107 ? 9.852 -3.614 -1.445 1.00 93.88 107 ASP A CA 1
ATOM 846 C C . ASP A 1 107 ? 8.551 -2.779 -1.547 1.00 93.88 107 ASP A C 1
ATOM 848 O O . ASP A 1 107 ? 7.591 -3.155 -2.222 1.00 93.88 107 ASP A O 1
ATOM 852 N N . GLN A 1 108 ? 8.482 -1.624 -0.871 1.00 94.75 108 GLN A N 1
ATOM 853 C CA . GLN A 1 108 ? 7.331 -0.724 -0.940 1.00 94.75 108 GLN A CA 1
ATOM 854 C C . GLN A 1 108 ? 7.315 0.016 -2.284 1.00 94.75 108 GLN A C 1
ATOM 856 O O . GLN A 1 108 ? 7.939 1.066 -2.450 1.00 94.75 108 GLN A O 1
ATOM 861 N N . LEU A 1 109 ? 6.537 -0.493 -3.242 1.00 94.50 109 LEU A N 1
ATOM 862 C CA . LEU A 1 109 ? 6.405 0.092 -4.581 1.00 94.50 109 LEU A CA 1
ATOM 863 C C . LEU A 1 109 ? 5.962 1.559 -4.572 1.00 94.50 109 LEU A C 1
ATOM 865 O O . LEU A 1 109 ? 6.334 2.312 -5.466 1.00 94.50 109 LEU A O 1
ATOM 869 N N . ALA A 1 110 ? 5.181 2.000 -3.581 1.00 93.06 110 ALA A N 1
ATOM 870 C CA . ALA A 1 110 ? 4.736 3.394 -3.506 1.00 93.06 110 ALA A CA 1
ATOM 871 C C . ALA A 1 110 ? 5.880 4.397 -3.239 1.00 93.06 110 ALA A C 1
ATOM 873 O O . ALA A 1 110 ? 5.715 5.597 -3.499 1.00 93.06 110 ALA A O 1
ATOM 874 N N . ASP A 1 111 ? 7.040 3.928 -2.771 1.00 93.06 111 ASP A N 1
ATOM 875 C CA . ASP A 1 111 ? 8.187 4.784 -2.462 1.00 93.06 111 ASP A CA 1
ATOM 876 C C . ASP A 1 111 ? 8.797 5.418 -3.713 1.00 93.06 111 ASP A C 1
ATOM 878 O O . ASP A 1 111 ? 9.232 6.568 -3.652 1.00 93.06 111 ASP A O 1
ATOM 882 N N . ILE A 1 112 ? 8.734 4.744 -4.868 1.00 93.50 112 ILE A N 1
ATOM 883 C CA . ILE A 1 112 ? 9.217 5.295 -6.148 1.00 93.50 112 ILE A CA 1
ATOM 884 C C . ILE A 1 112 ? 8.494 6.593 -6.542 1.00 93.50 112 ILE A C 1
ATOM 886 O O . ILE A 1 112 ? 9.028 7.410 -7.286 1.00 93.50 112 ILE A O 1
ATOM 890 N N . LEU A 1 113 ? 7.282 6.809 -6.019 1.00 90.19 113 LEU A N 1
ATOM 891 C CA . LEU A 1 113 ? 6.450 7.976 -6.316 1.00 90.19 113 LEU A CA 1
ATOM 892 C C . LEU A 1 113 ? 6.562 9.090 -5.271 1.00 90.19 113 LEU A C 1
ATOM 894 O O . LEU A 1 113 ? 5.927 10.138 -5.437 1.00 90.19 113 LEU A O 1
ATOM 898 N N . THR A 1 114 ? 7.268 8.851 -4.161 1.00 86.56 114 THR A N 1
ATOM 899 C CA . THR A 1 114 ? 7.210 9.735 -2.984 1.00 86.56 114 THR A CA 1
ATOM 900 C C . THR A 1 114 ? 8.540 10.018 -2.309 1.00 86.56 114 THR A C 1
ATOM 902 O O . THR A 1 114 ? 8.629 11.010 -1.583 1.00 86.56 114 THR A O 1
ATOM 905 N N . LYS A 1 115 ? 9.574 9.210 -2.552 1.00 88.69 115 LYS A N 1
ATOM 906 C CA . LYS A 1 115 ? 10.885 9.357 -1.919 1.00 88.69 115 LYS A CA 1
ATOM 907 C C . LYS A 1 115 ? 11.980 9.562 -2.971 1.00 88.69 115 LYS A C 1
ATOM 909 O O . LYS A 1 115 ? 11.897 8.994 -4.059 1.00 88.69 115 LYS A O 1
ATOM 914 N N . PRO A 1 116 ? 13.031 10.341 -2.660 1.00 92.12 116 PRO A N 1
ATOM 915 C CA . PRO A 1 116 ? 14.259 10.313 -3.442 1.00 92.12 116 PRO A CA 1
ATOM 916 C C . PRO A 1 116 ? 14.975 8.982 -3.173 1.00 92.12 116 PRO A C 1
ATOM 918 O O . PRO A 1 116 ? 15.428 8.730 -2.057 1.00 92.12 116 PRO A O 1
ATOM 921 N N . LEU A 1 117 ? 15.034 8.110 -4.178 1.00 94.50 117 LEU A N 1
ATOM 922 C CA . LEU A 1 117 ? 15.645 6.783 -4.074 1.00 94.50 117 LEU A CA 1
ATOM 923 C C . LEU A 1 117 ? 17.052 6.773 -4.675 1.00 94.50 117 LEU A C 1
ATOM 925 O O . LEU A 1 117 ? 17.364 7.569 -5.560 1.00 94.50 117 LEU A O 1
ATOM 929 N N . SER A 1 118 ? 17.893 5.841 -4.222 1.00 95.75 118 SER A N 1
ATOM 930 C CA . SER A 1 118 ? 19.130 5.515 -4.935 1.00 95.75 118 SER A CA 1
ATOM 931 C C . SER A 1 118 ? 18.804 4.904 -6.298 1.00 95.75 118 SER A C 1
ATOM 933 O O . SER A 1 118 ? 17.761 4.273 -6.462 1.00 95.75 118 SER A O 1
ATOM 935 N N . GLU A 1 119 ? 19.712 5.042 -7.264 1.00 94.00 119 GLU A N 1
ATOM 936 C CA . GLU A 1 119 ? 19.543 4.481 -8.611 1.00 94.00 119 GLU A CA 1
ATOM 937 C C . GLU A 1 119 ? 19.241 2.976 -8.578 1.00 94.00 119 GLU A C 1
ATOM 939 O O . GLU A 1 119 ? 18.288 2.516 -9.202 1.00 94.00 119 GLU A O 1
ATOM 944 N N . ALA A 1 120 ? 19.982 2.220 -7.762 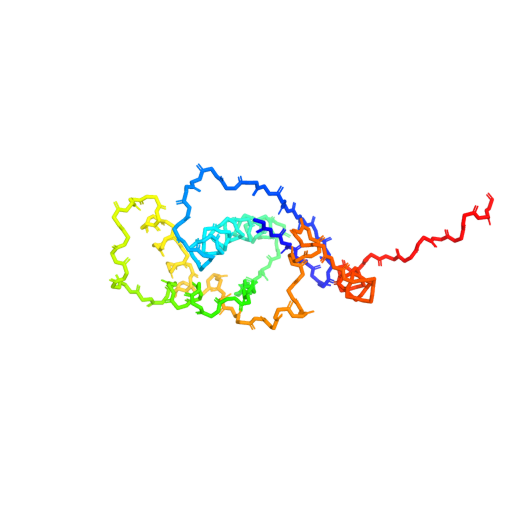1.00 94.19 120 ALA A N 1
ATOM 945 C CA . ALA A 1 120 ? 19.771 0.785 -7.599 1.00 94.19 120 ALA A CA 1
ATOM 946 C C . ALA A 1 120 ? 18.353 0.454 -7.099 1.00 94.19 120 ALA A C 1
ATOM 948 O O . ALA A 1 120 ? 17.689 -0.428 -7.644 1.00 94.19 120 ALA A O 1
ATOM 949 N N . ARG A 1 121 ? 17.862 1.182 -6.087 1.00 94.38 121 ARG A N 1
ATOM 950 C CA . ARG A 1 121 ? 16.520 0.956 -5.537 1.00 94.38 121 ARG A CA 1
ATOM 951 C C . ARG A 1 121 ? 15.428 1.418 -6.500 1.00 94.38 121 ARG A C 1
ATOM 953 O O . ARG A 1 121 ? 14.410 0.746 -6.626 1.00 94.38 121 ARG A O 1
ATOM 960 N N . PHE A 1 122 ? 15.644 2.530 -7.199 1.00 94.12 122 PHE A N 1
ATOM 961 C CA . PHE A 1 122 ? 14.732 3.012 -8.231 1.00 94.12 122 PHE A CA 1
ATOM 962 C C . PHE A 1 122 ? 14.575 1.985 -9.359 1.00 94.12 122 PHE A C 1
ATOM 964 O O . PHE A 1 122 ? 13.448 1.657 -9.719 1.00 94.12 122 PHE A O 1
ATOM 971 N N . ASN A 1 123 ? 15.683 1.431 -9.865 1.00 93.00 123 ASN A N 1
ATOM 972 C CA . ASN A 1 123 ? 15.664 0.423 -10.926 1.00 93.00 123 ASN A CA 1
ATOM 973 C C . ASN A 1 123 ? 14.947 -0.856 -10.491 1.00 93.00 123 ASN A C 1
ATOM 975 O O . ASN A 1 123 ? 14.059 -1.310 -11.206 1.00 93.00 123 ASN A O 1
ATOM 979 N N . LYS A 1 124 ? 15.229 -1.355 -9.281 1.00 93.75 124 LYS A N 1
ATOM 980 C CA . LYS A 1 124 ? 14.516 -2.503 -8.706 1.00 93.75 124 LYS A CA 1
ATOM 981 C C . LYS A 1 124 ? 12.997 -2.281 -8.671 1.00 93.75 124 LYS A C 1
ATOM 983 O O . LYS A 1 124 ? 12.245 -3.087 -9.208 1.00 93.75 124 LYS A O 1
ATOM 988 N N . LEU A 1 125 ? 12.532 -1.175 -8.078 1.00 93.88 125 LEU A N 1
ATOM 989 C CA . LEU A 1 125 ? 11.091 -0.902 -7.986 1.00 93.88 125 LEU A CA 1
ATOM 990 C C . LEU A 1 125 ? 10.467 -0.669 -9.373 1.00 93.88 125 LEU A C 1
ATOM 992 O O . LEU A 1 125 ? 9.335 -1.076 -9.611 1.00 93.88 125 LEU A O 1
ATOM 996 N N . ARG A 1 126 ? 11.193 -0.044 -10.309 1.00 92.00 126 ARG A N 1
ATOM 997 C CA . ARG A 1 126 ? 10.749 0.157 -11.698 1.00 92.00 126 ARG A CA 1
ATOM 998 C C . ARG A 1 126 ? 10.531 -1.174 -12.427 1.00 92.00 126 ARG A C 1
ATOM 1000 O O . ARG A 1 126 ? 9.518 -1.326 -13.114 1.00 92.00 126 ARG A O 1
ATOM 1007 N N . GLU A 1 127 ? 11.437 -2.132 -12.250 1.00 91.56 127 GLU A N 1
ATOM 1008 C CA . GLU A 1 127 ? 11.303 -3.491 -12.789 1.00 91.56 127 GLU A CA 1
ATOM 1009 C C . GLU A 1 127 ? 10.097 -4.222 -12.186 1.00 91.56 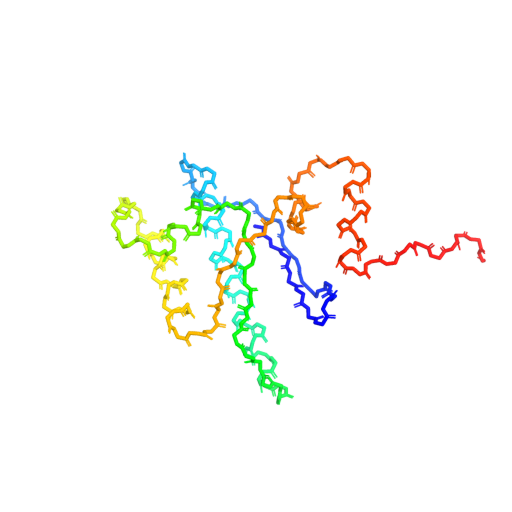127 GLU A C 1
ATOM 1011 O O . GLU A 1 127 ? 9.306 -4.814 -12.922 1.00 91.56 127 GLU A O 1
ATOM 1016 N N . GLU A 1 128 ? 9.885 -4.115 -10.870 1.00 91.94 128 GLU A N 1
ATOM 1017 C CA . GLU A 1 128 ? 8.720 -4.705 -10.191 1.00 91.94 128 GLU A CA 1
ATOM 1018 C C . GLU A 1 128 ? 7.381 -4.082 -10.629 1.00 91.94 128 GLU A C 1
ATOM 1020 O O . GLU A 1 128 ? 6.338 -4.738 -10.588 1.00 91.94 128 GLU A O 1
ATOM 1025 N N . LEU A 1 129 ? 7.384 -2.832 -11.108 1.00 91.50 129 LEU A N 1
ATOM 1026 C CA . LEU A 1 129 ? 6.218 -2.218 -11.756 1.00 91.50 129 LEU A CA 1
ATOM 1027 C C . LEU A 1 129 ? 5.957 -2.772 -13.168 1.00 91.50 129 LEU A C 1
ATOM 1029 O O . LEU A 1 129 ? 4.885 -2.530 -13.737 1.00 91.50 129 LEU A O 1
ATOM 1033 N N . GLY A 1 130 ? 6.903 -3.529 -13.727 1.00 88.56 130 GLY A N 1
ATOM 1034 C CA . GLY A 1 130 ? 6.838 -4.098 -15.067 1.00 88.56 130 GLY A CA 1
ATOM 1035 C C . GLY A 1 130 ? 7.141 -3.090 -16.174 1.00 88.56 130 GLY A C 1
ATOM 1036 O O . GLY A 1 130 ? 6.703 -3.316 -17.306 1.00 88.56 130 GLY A O 1
ATOM 1037 N N . MET A 1 131 ? 7.838 -1.992 -15.856 1.00 83.62 131 MET A N 1
ATOM 1038 C CA . MET A 1 131 ? 8.332 -1.037 -16.849 1.00 83.62 131 MET A CA 1
ATOM 1039 C C . MET A 1 131 ? 9.564 -1.628 -17.542 1.00 83.62 131 MET A C 1
ATOM 1041 O O . MET A 1 131 ? 10.504 -2.051 -16.876 1.00 83.62 131 MET A O 1
ATOM 1045 N N . MET A 1 132 ? 9.539 -1.692 -18.874 1.00 75.12 132 MET A N 1
ATOM 1046 C CA . MET A 1 132 ? 10.689 -2.137 -19.665 1.00 75.12 132 MET A CA 1
ATOM 1047 C C . MET A 1 132 ? 11.696 -0.996 -19.805 1.00 75.12 132 MET A C 1
ATOM 1049 O O . MET A 1 132 ? 11.303 0.173 -19.802 1.00 75.12 132 MET A O 1
ATOM 1053 N N . ASP A 1 133 ? 12.974 -1.335 -19.951 1.00 67.25 133 ASP A N 1
ATOM 1054 C CA . ASP A 1 133 ? 13.962 -0.375 -20.428 1.00 67.25 133 ASP A CA 1
ATOM 1055 C C . ASP A 1 133 ? 13.590 0.117 -21.824 1.00 67.25 133 ASP A C 1
ATOM 1057 O O . ASP A 1 133 ? 13.031 -0.628 -22.637 1.00 67.25 133 ASP A O 1
ATOM 1061 N N . ASP A 1 134 ? 13.879 1.394 -22.072 1.00 61.19 134 ASP A N 1
ATOM 1062 C CA . ASP A 1 134 ? 13.747 2.025 -23.373 1.00 61.19 134 ASP A CA 1
ATOM 1063 C C . ASP A 1 134 ? 14.336 1.083 -24.438 1.00 61.19 134 ASP A C 1
ATOM 1065 O O . ASP A 1 134 ? 15.499 0.677 -24.345 1.00 61.19 134 ASP A O 1
ATOM 1069 N N . LEU A 1 135 ? 13.552 0.744 -25.470 1.00 59.31 135 LEU A N 1
ATOM 1070 C CA . LEU A 1 135 ? 14.138 0.226 -26.708 1.00 59.31 135 LEU A CA 1
ATOM 1071 C C . LEU A 1 135 ? 15.244 1.209 -27.131 1.00 59.31 135 LEU A C 1
ATOM 1073 O O . LEU A 1 135 ? 15.041 2.422 -26.986 1.00 59.31 135 LEU A O 1
ATOM 1077 N N . PRO A 1 136 ? 16.405 0.721 -27.606 1.00 52.78 136 PRO A N 1
ATOM 1078 C CA . PRO A 1 136 ? 17.521 1.590 -27.956 1.00 52.78 136 PRO A CA 1
ATOM 1079 C C . PRO A 1 136 ? 17.020 2.721 -28.856 1.00 52.78 136 PRO A C 1
ATOM 1081 O O . PRO A 1 136 ? 16.315 2.473 -29.834 1.00 52.78 136 PRO A O 1
ATOM 1084 N N . ARG A 1 137 ? 17.354 3.968 -28.501 1.00 57.16 137 ARG A N 1
ATOM 1085 C CA . ARG A 1 137 ? 16.930 5.193 -29.209 1.00 57.16 137 ARG A CA 1
ATOM 1086 C C . ARG A 1 137 ? 17.628 5.382 -30.563 1.00 57.16 137 ARG A C 1
ATOM 1088 O O . ARG A 1 137 ? 17.755 6.509 -31.023 1.00 57.16 137 ARG A O 1
ATOM 1095 N N . ASP A 1 138 ? 18.027 4.282 -31.188 1.00 58.66 138 ASP A N 1
ATOM 1096 C CA . ASP A 1 138 ? 18.676 4.233 -32.486 1.00 58.66 138 ASP A CA 1
ATOM 1097 C C . ASP A 1 138 ? 17.870 3.288 -33.394 1.00 58.66 138 ASP A C 1
ATOM 1099 O O . ASP A 1 138 ? 18.166 2.096 -33.513 1.00 58.66 138 ASP A O 1
ATOM 1103 N N . ALA A 1 139 ? 16.815 3.839 -33.999 1.00 41.38 139 ALA A N 1
ATOM 1104 C CA . ALA A 1 139 ? 16.137 3.314 -35.183 1.00 41.38 139 ALA A CA 1
ATOM 1105 C C . ALA A 1 139 ? 15.820 4.479 -36.127 1.00 41.38 139 ALA A C 1
ATOM 1107 O O . ALA A 1 139 ? 15.330 5.518 -35.625 1.00 41.38 139 ALA A O 1
#

Nearest PDB structures (foldseek):
  5jee-assembly1_A  TM=3.802E-01  e=5.554E+00  Pyrococcus furiosus DSM 3638
  5fox-assembly1_A  TM=4.513E-01  e=7.863E+00  Pyrococcus furiosus

Radius of gyration: 16.51 Å; Cα contacts (8 Å, |Δi|>4): 149; chains: 1; bounding box: 38×30×56 Å

Secondary structure (DSSP, 8-state):
-EEEEETTEEEEEE----SSPPSSHHHHHHHHHHHHHHHHHHHHHHHHHTT----PEEEEES-HHHHHHHH-TT---S-HHHHHHHHHHHHHHHTTSEEEEE--GGG-GGGGGTS---HHHHHHHHHHTTPPP---S--